Protein AF-A0A847J3A5-F1 (afdb_monomer)

Structure (mmCIF, N/CA/C/O backbone):
data_AF-A0A847J3A5-F1
#
_entry.id   AF-A0A847J3A5-F1
#
loop_
_atom_site.group_PDB
_atom_site.id
_atom_site.type_symbol
_atom_site.label_atom_id
_atom_site.label_alt_id
_atom_site.label_comp_id
_atom_site.label_asym_id
_atom_site.label_entity_id
_atom_site.label_seq_id
_atom_site.pdbx_PDB_ins_code
_atom_site.Cartn_x
_atom_site.Cartn_y
_atom_site.Cartn_z
_atom_site.occupancy
_atom_site.B_iso_or_equiv
_atom_site.auth_seq_id
_atom_site.auth_comp_id
_atom_site.auth_asym_id
_atom_site.auth_atom_id
_atom_site.pdbx_PDB_model_num
ATOM 1 N N . MET A 1 1 ? 15.811 -1.241 -16.198 1.00 46.72 1 MET A N 1
ATOM 2 C CA . MET A 1 1 ? 16.685 -2.252 -15.562 1.00 46.72 1 MET A CA 1
ATOM 3 C C . MET A 1 1 ? 17.296 -3.057 -16.695 1.00 46.72 1 MET A C 1
ATOM 5 O O . MET A 1 1 ? 16.558 -3.784 -17.338 1.00 46.72 1 MET A O 1
ATOM 9 N N . TYR A 1 2 ? 18.570 -2.824 -17.026 1.00 51.47 2 TYR A N 1
ATOM 10 C CA . TYR A 1 2 ? 19.255 -3.567 -18.089 1.00 51.47 2 TYR A CA 1
ATOM 11 C C . TYR A 1 2 ? 19.356 -5.039 -17.673 1.00 51.47 2 TYR A C 1
ATOM 13 O O . TYR A 1 2 ? 19.966 -5.349 -16.652 1.00 51.47 2 TYR A O 1
ATOM 21 N N . ASP A 1 3 ? 18.725 -5.934 -18.429 1.00 59.59 3 ASP A N 1
ATOM 22 C CA . ASP A 1 3 ? 18.882 -7.373 -18.239 1.00 59.59 3 ASP A CA 1
ATOM 23 C C . ASP A 1 3 ? 20.324 -7.771 -18.605 1.00 59.59 3 ASP A C 1
ATOM 25 O O . ASP A 1 3 ? 20.781 -7.534 -19.729 1.00 59.59 3 ASP A O 1
ATOM 29 N N . GLY A 1 4 ? 21.054 -8.372 -17.659 1.00 59.31 4 GLY A N 1
ATOM 30 C CA . GLY A 1 4 ? 22.438 -8.825 -17.854 1.00 59.31 4 GLY A CA 1
ATOM 31 C C . GLY A 1 4 ? 22.597 -9.813 -19.017 1.00 59.31 4 GLY A C 1
ATOM 32 O O . GLY A 1 4 ? 23.688 -9.960 -19.555 1.00 59.31 4 GLY A O 1
ATOM 33 N N . ALA A 1 5 ? 21.502 -10.425 -19.481 1.00 59.69 5 ALA A N 1
ATOM 34 C CA . ALA A 1 5 ? 21.484 -11.292 -20.658 1.00 59.69 5 ALA A CA 1
ATOM 35 C C . ALA A 1 5 ? 21.768 -10.567 -21.995 1.00 59.69 5 ALA A C 1
ATOM 37 O O . ALA A 1 5 ? 22.151 -11.217 -22.965 1.00 59.69 5 ALA A O 1
ATOM 38 N N . HIS A 1 6 ? 21.585 -9.241 -22.074 1.00 55.72 6 HIS A N 1
ATOM 39 C CA . HIS A 1 6 ? 21.901 -8.428 -23.266 1.00 55.72 6 HIS A CA 1
ATOM 40 C C . HIS A 1 6 ? 23.012 -7.403 -23.034 1.00 55.72 6 HIS A C 1
ATOM 42 O O . HIS A 1 6 ? 23.408 -6.697 -23.965 1.00 55.72 6 HIS A O 1
ATOM 48 N N . ALA A 1 7 ? 23.531 -7.312 -21.809 1.00 58.44 7 ALA A N 1
ATOM 49 C CA . ALA A 1 7 ? 24.678 -6.473 -21.523 1.00 58.44 7 ALA A CA 1
ATOM 50 C C . ALA A 1 7 ? 25.892 -7.019 -22.287 1.00 58.44 7 ALA A C 1
ATOM 52 O O . ALA A 1 7 ? 26.369 -8.122 -22.027 1.00 58.44 7 ALA A O 1
ATOM 53 N N . LYS A 1 8 ? 26.406 -6.218 -23.229 1.00 55.69 8 LYS A N 1
ATOM 54 C CA . LYS A 1 8 ? 27.584 -6.540 -24.055 1.00 55.69 8 LYS A CA 1
ATOM 55 C C . LYS A 1 8 ? 28.822 -6.886 -23.205 1.00 55.69 8 LYS A C 1
ATOM 57 O O . LYS A 1 8 ? 29.714 -7.576 -23.681 1.00 55.69 8 LYS A O 1
ATOM 62 N N . PHE A 1 9 ? 28.827 -6.440 -21.947 1.00 56.62 9 PHE A N 1
ATOM 63 C CA . PHE A 1 9 ? 29.791 -6.767 -20.904 1.00 56.62 9 PHE A CA 1
ATOM 64 C C . PHE A 1 9 ? 29.061 -7.378 -19.702 1.00 56.62 9 PHE A C 1
ATOM 66 O O . PHE A 1 9 ? 28.597 -6.660 -18.822 1.00 56.62 9 PHE A O 1
ATOM 73 N N . SER A 1 10 ? 28.946 -8.704 -19.663 1.00 58.59 10 SER A N 1
ATOM 74 C CA . SER A 1 10 ? 28.632 -9.437 -18.432 1.00 58.59 10 SER A CA 1
ATOM 75 C C . SER A 1 10 ? 29.715 -10.489 -18.198 1.00 58.59 10 SER A C 1
ATOM 77 O O . SER A 1 10 ? 30.020 -11.238 -19.129 1.00 58.59 10 SER A O 1
ATOM 79 N N . PRO A 1 11 ? 30.302 -10.571 -16.987 1.00 64.75 11 PRO A N 1
ATOM 80 C CA . PRO A 1 11 ? 31.340 -11.558 -16.673 1.00 64.75 11 PRO A CA 1
ATOM 81 C C . PRO A 1 11 ? 30.807 -13.000 -16.724 1.00 64.75 11 PRO A C 1
ATOM 83 O O . PRO A 1 11 ? 31.576 -13.941 -16.896 1.00 64.75 11 PRO A O 1
ATOM 86 N N . ILE A 1 12 ? 29.484 -13.176 -16.631 1.00 65.31 12 ILE A N 1
ATOM 87 C CA . ILE A 1 1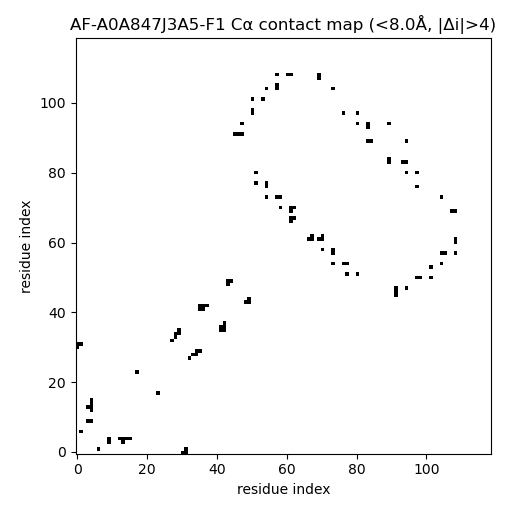2 ? 28.787 -14.461 -16.695 1.00 65.31 12 ILE A CA 1
ATOM 88 C C . ILE A 1 12 ? 27.919 -14.456 -17.963 1.00 65.31 12 ILE A C 1
ATOM 90 O O . ILE A 1 12 ? 26.983 -13.664 -18.080 1.00 65.31 12 ILE A O 1
ATOM 94 N N . LYS A 1 13 ? 28.225 -15.327 -18.936 1.00 64.25 13 LYS A N 1
ATOM 95 C CA . LYS A 1 13 ? 27.477 -15.455 -20.204 1.00 64.25 13 LYS A CA 1
ATOM 96 C C . LYS A 1 13 ? 26.143 -16.181 -19.990 1.00 64.25 13 LYS A C 1
ATOM 98 O O . LYS A 1 13 ? 26.005 -17.358 -20.313 1.00 64.25 13 LYS A O 1
ATOM 103 N N . ILE A 1 14 ? 25.145 -15.478 -19.468 1.00 68.69 14 ILE A N 1
ATOM 104 C CA . ILE A 1 14 ? 23.775 -15.994 -19.369 1.00 68.69 14 ILE A CA 1
ATOM 105 C C . ILE A 1 14 ? 23.096 -15.811 -20.731 1.00 68.69 14 ILE A C 1
ATOM 107 O O . ILE A 1 14 ? 22.682 -14.711 -21.087 1.00 68.69 14 ILE A O 1
ATOM 111 N N . GLN A 1 15 ? 22.987 -16.887 -21.512 1.00 66.50 15 GLN A N 1
ATOM 112 C CA . GLN A 1 15 ? 22.229 -16.879 -22.765 1.00 66.50 15 GLN A CA 1
ATOM 113 C C . GLN A 1 15 ? 20.773 -17.263 -22.495 1.00 66.50 15 GLN A C 1
ATOM 115 O O . GLN A 1 15 ? 20.485 -18.392 -22.100 1.00 66.50 15 GLN A O 1
ATOM 120 N N . ARG A 1 16 ? 19.837 -16.340 -22.740 1.00 66.88 16 ARG A N 1
ATOM 121 C CA . ARG A 1 16 ? 18.400 -16.642 -22.731 1.00 66.88 16 ARG A CA 1
ATOM 122 C C . ARG A 1 16 ? 17.956 -17.066 -24.130 1.00 66.88 16 ARG A C 1
ATOM 124 O O . ARG A 1 16 ? 18.130 -16.317 -25.088 1.00 66.88 16 ARG A O 1
ATOM 131 N N . LYS A 1 17 ? 17.360 -18.256 -24.245 1.00 77.00 17 LYS A N 1
ATOM 132 C CA . LYS A 1 17 ? 16.681 -18.732 -25.460 1.00 77.00 17 LYS A CA 1
ATOM 133 C C . LYS A 1 17 ? 15.165 -18.711 -25.229 1.00 77.00 17 LYS A C 1
ATOM 135 O O . LYS A 1 17 ? 14.627 -19.701 -24.738 1.00 77.00 17 LYS A O 1
ATOM 140 N N . PRO A 1 18 ? 14.465 -17.598 -25.513 1.00 75.94 18 PRO A N 1
ATOM 141 C CA . PRO A 1 18 ? 13.021 -17.548 -25.336 1.00 75.94 18 PRO A CA 1
ATOM 142 C C . PRO A 1 18 ? 12.334 -18.454 -26.364 1.00 75.94 18 PRO A C 1
ATOM 144 O O . PRO A 1 18 ? 12.543 -18.302 -27.566 1.00 75.94 18 PRO A O 1
ATOM 147 N N . LEU A 1 19 ? 11.485 -19.370 -25.889 1.00 80.69 19 LEU A N 1
ATOM 148 C CA . LEU A 1 19 ? 10.628 -20.213 -26.736 1.00 80.69 19 LEU A CA 1
ATOM 149 C C . LEU A 1 19 ? 9.624 -19.367 -27.540 1.00 80.69 19 LEU A C 1
ATOM 151 O O . LEU A 1 19 ? 9.312 -19.680 -28.683 1.00 80.69 19 LEU A O 1
ATOM 155 N N . LEU A 1 20 ? 9.160 -18.255 -26.957 1.00 85.50 20 LEU A N 1
ATOM 156 C CA . LEU A 1 20 ? 8.208 -17.318 -27.554 1.00 85.50 20 LEU A CA 1
ATOM 157 C C . LEU A 1 20 ? 8.799 -15.905 -27.567 1.00 85.50 20 LEU A C 1
ATOM 159 O O . LEU A 1 20 ? 8.656 -15.134 -26.616 1.00 85.50 20 LEU A O 1
ATOM 163 N N . LYS A 1 21 ? 9.452 -15.544 -28.675 1.00 83.62 21 LYS A N 1
ATOM 164 C CA . LYS A 1 21 ? 10.147 -14.254 -28.836 1.00 83.62 21 LYS A CA 1
ATOM 165 C C . LYS A 1 21 ? 9.212 -13.038 -28.716 1.00 83.62 21 LYS A C 1
ATOM 167 O O . LYS A 1 21 ? 9.621 -11.993 -28.222 1.00 83.62 21 LYS A O 1
ATOM 172 N N . SER A 1 22 ? 7.946 -13.186 -29.119 1.00 82.00 22 SER A N 1
ATOM 173 C CA . SER A 1 22 ? 6.936 -12.122 -29.007 1.00 82.00 22 SER A CA 1
ATOM 174 C C . SER A 1 22 ? 6.570 -11.811 -27.553 1.00 82.00 22 SER A C 1
ATOM 176 O O . SER A 1 22 ? 6.431 -10.647 -27.185 1.00 82.00 22 SER A O 1
ATOM 178 N N . TYR A 1 23 ? 6.447 -12.841 -26.713 1.00 82.62 23 TYR A N 1
ATOM 179 C CA . TYR A 1 23 ? 6.124 -12.667 -25.298 1.00 82.62 23 TYR A CA 1
ATOM 180 C C . TYR A 1 23 ? 7.311 -12.096 -24.513 1.00 82.62 23 TYR A C 1
ATOM 182 O O . TYR A 1 23 ? 7.123 -11.208 -23.686 1.00 82.62 23 TYR A O 1
ATOM 190 N N . ASP A 1 24 ? 8.539 -12.519 -24.838 1.00 82.88 24 ASP A N 1
ATOM 191 C CA . ASP A 1 24 ? 9.763 -11.951 -24.252 1.00 82.88 24 ASP A CA 1
ATOM 192 C C . ASP A 1 24 ? 9.869 -10.440 -24.519 1.00 82.88 24 ASP A C 1
ATOM 194 O O . ASP A 1 24 ? 10.088 -9.650 -23.602 1.00 82.88 24 ASP A O 1
ATOM 198 N N . ASN A 1 25 ? 9.603 -10.013 -25.759 1.00 80.06 25 ASN A N 1
ATOM 199 C CA . ASN A 1 25 ? 9.568 -8.594 -26.112 1.00 80.06 25 ASN A CA 1
ATOM 200 C C . ASN A 1 25 ? 8.439 -7.832 -25.401 1.00 80.06 25 ASN A C 1
ATOM 202 O O . ASN A 1 25 ? 8.627 -6.672 -25.029 1.00 80.06 25 ASN A O 1
ATOM 206 N N . TYR A 1 26 ? 7.271 -8.450 -25.204 1.00 81.81 26 TYR A N 1
ATOM 207 C CA . TYR A 1 26 ? 6.177 -7.837 -24.448 1.00 81.81 26 TYR A CA 1
ATOM 208 C C . TYR A 1 26 ? 6.561 -7.633 -22.978 1.00 81.81 26 TYR A C 1
ATOM 210 O O . TYR A 1 26 ? 6.485 -6.509 -22.485 1.00 81.81 26 TYR A O 1
ATOM 218 N N . LEU A 1 27 ? 7.051 -8.678 -22.304 1.00 78.38 27 LEU A N 1
ATOM 219 C CA . LEU A 1 27 ? 7.509 -8.610 -20.913 1.00 78.38 2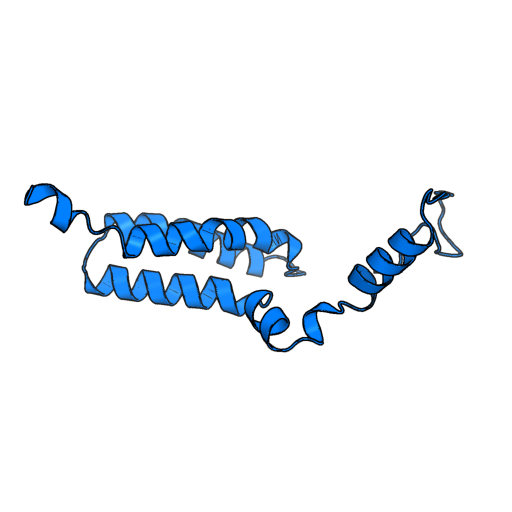7 LEU A CA 1
ATOM 220 C C . LEU A 1 27 ? 8.661 -7.617 -20.724 1.00 78.38 27 LEU A C 1
ATOM 222 O O . LEU A 1 27 ? 8.704 -6.899 -19.728 1.00 78.38 27 LEU A O 1
ATOM 226 N N . ARG A 1 28 ? 9.574 -7.512 -21.692 1.00 76.75 28 ARG A N 1
ATOM 227 C CA . ARG A 1 28 ? 10.635 -6.495 -21.659 1.00 76.75 28 ARG A CA 1
ATOM 228 C C . ARG A 1 28 ? 10.090 -5.091 -21.794 1.00 76.75 28 ARG A C 1
ATOM 230 O O . ARG A 1 28 ? 10.427 -4.245 -20.981 1.00 76.75 28 ARG A O 1
ATOM 237 N N . ASN A 1 29 ? 9.209 -4.831 -22.758 1.00 74.81 29 ASN A N 1
ATOM 238 C CA . ASN A 1 29 ? 8.566 -3.520 -22.868 1.00 74.81 29 ASN A CA 1
ATOM 239 C C . ASN A 1 29 ? 7.730 -3.185 -21.617 1.00 74.81 29 ASN A C 1
ATOM 241 O O . ASN A 1 29 ? 7.652 -2.025 -21.211 1.00 74.81 29 ASN A O 1
ATOM 245 N N . PHE A 1 30 ? 7.145 -4.197 -20.97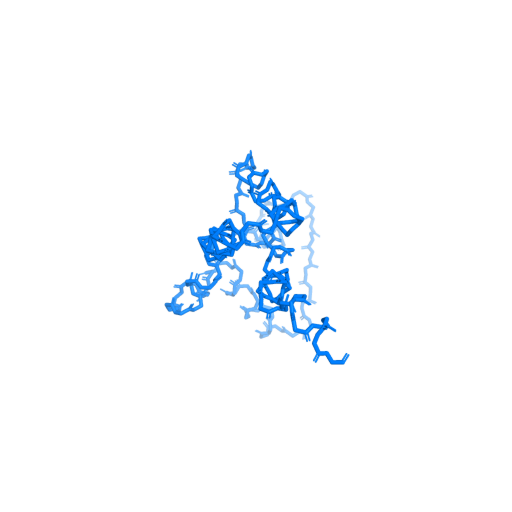7 1.00 72.75 30 PHE A N 1
ATOM 246 C CA . PHE A 1 30 ? 6.436 -4.090 -19.706 1.00 72.75 30 PHE A CA 1
ATOM 247 C C . PHE A 1 30 ? 7.394 -3.660 -18.575 1.00 72.75 30 PHE A C 1
ATOM 249 O O . PHE A 1 30 ? 7.136 -2.662 -17.904 1.00 72.75 30 PHE A O 1
ATOM 256 N N . SER A 1 31 ? 8.529 -4.348 -18.400 1.00 70.56 31 SER A N 1
ATOM 257 C CA . SER A 1 31 ? 9.499 -4.093 -17.321 1.00 70.56 31 SER A CA 1
ATOM 258 C C . SER A 1 31 ? 10.458 -2.918 -17.556 1.00 70.56 31 SER A C 1
ATOM 260 O O . SER A 1 31 ? 10.833 -2.247 -16.598 1.00 70.56 31 SER A O 1
ATOM 262 N N . GLU A 1 32 ? 10.890 -2.663 -18.792 1.00 66.19 32 GLU A N 1
ATOM 263 C CA . GLU A 1 32 ? 11.883 -1.630 -19.122 1.00 66.19 32 GLU A CA 1
ATOM 264 C C . GLU A 1 32 ? 11.253 -0.255 -19.336 1.00 66.19 32 GLU A C 1
ATOM 266 O O . GLU A 1 32 ? 11.830 0.739 -18.902 1.00 66.19 32 GLU A O 1
ATOM 271 N N . LYS A 1 33 ? 10.075 -0.188 -19.973 1.00 61.03 33 LYS A N 1
ATOM 272 C CA . LYS A 1 33 ? 9.380 1.085 -20.247 1.00 61.03 33 LYS A CA 1
ATOM 273 C C . LYS A 1 33 ? 8.315 1.436 -19.212 1.00 61.03 33 LYS A C 1
ATOM 275 O O . LYS A 1 33 ? 7.651 2.454 -19.372 1.00 61.03 33 LYS A O 1
ATOM 280 N N . LEU A 1 34 ? 8.141 0.595 -18.187 1.00 66.62 34 LEU A N 1
ATOM 281 C CA . LEU A 1 34 ? 7.173 0.773 -17.101 1.00 66.62 34 LEU A CA 1
ATOM 282 C C . LEU A 1 34 ? 5.796 1.220 -17.623 1.00 66.62 34 LEU A C 1
ATOM 284 O O . LEU A 1 34 ? 5.179 2.154 -17.114 1.00 66.62 34 LEU A O 1
ATOM 288 N N . SER A 1 35 ? 5.333 0.552 -18.686 1.00 60.38 35 SER A N 1
ATOM 289 C CA . SER A 1 35 ? 4.207 1.002 -19.516 1.00 60.38 35 SER A CA 1
ATOM 290 C C . SER A 1 35 ? 2.884 1.181 -18.739 1.00 60.38 35 SER A C 1
ATOM 292 O O . SER A 1 35 ? 1.980 1.841 -19.245 1.00 60.38 35 SER A O 1
ATOM 294 N N . PHE A 1 36 ? 2.777 0.672 -17.500 1.00 64.00 36 PHE A N 1
ATOM 295 C CA . PHE A 1 36 ? 1.652 0.906 -16.568 1.00 64.00 36 PHE A CA 1
ATOM 296 C C . PHE A 1 36 ? 1.477 2.372 -16.197 1.00 64.00 36 PHE A C 1
ATOM 298 O O . PHE A 1 36 ? 0.346 2.803 -16.004 1.00 64.00 36 PHE A O 1
ATOM 305 N N . GLN A 1 37 ? 2.562 3.150 -16.135 1.00 64.31 37 GLN A N 1
ATOM 306 C CA . GLN A 1 37 ? 2.475 4.579 -15.824 1.00 64.31 37 GLN A CA 1
ATOM 307 C C . GLN A 1 37 ? 1.798 5.386 -16.937 1.00 64.31 37 GLN A C 1
ATOM 309 O O . GLN A 1 37 ? 1.299 6.478 -16.692 1.00 64.31 37 GLN A O 1
ATOM 314 N N . LYS A 1 38 ? 1.739 4.851 -18.165 1.00 74.62 38 LYS A N 1
ATOM 315 C CA . LYS A 1 38 ? 1.110 5.541 -19.296 1.00 74.62 38 LYS A CA 1
ATOM 316 C C . LYS A 1 38 ? -0.418 5.562 -19.197 1.00 74.62 38 LYS A C 1
ATOM 318 O O . LYS A 1 38 ? -1.053 6.415 -19.810 1.00 74.62 38 LYS A O 1
ATOM 323 N N . ILE A 1 39 ? -1.010 4.627 -18.452 1.00 77.81 39 ILE A N 1
ATOM 324 C CA . ILE A 1 39 ? -2.460 4.545 -18.278 1.00 77.81 39 ILE A CA 1
ATOM 325 C C . ILE A 1 39 ? -2.814 5.226 -16.949 1.00 77.81 39 ILE A C 1
ATOM 327 O O . ILE A 1 39 ? -2.445 4.705 -15.896 1.00 77.81 39 ILE A O 1
ATOM 331 N N . PRO A 1 40 ? -3.545 6.354 -16.954 1.00 74.00 40 PRO A N 1
ATOM 332 C CA . PRO A 1 40 ? -3.695 7.204 -15.770 1.00 74.00 40 PRO A CA 1
ATOM 333 C C . PRO A 1 40 ? -4.361 6.485 -14.589 1.00 74.00 40 PRO A C 1
ATOM 335 O O . PRO A 1 40 ? -3.912 6.619 -13.455 1.00 74.00 40 PRO A O 1
ATOM 338 N N . VAL A 1 41 ? -5.378 5.657 -14.845 1.00 79.00 41 VAL A N 1
ATOM 339 C CA . VAL A 1 41 ? -6.091 4.910 -13.792 1.00 79.00 41 VAL A CA 1
ATOM 340 C C . VAL A 1 41 ? -5.192 3.854 -13.142 1.00 79.00 41 VAL A C 1
ATOM 342 O O . VAL A 1 41 ? -5.107 3.775 -11.919 1.00 79.00 41 VAL A O 1
ATOM 345 N N . TYR A 1 42 ? -4.469 3.073 -13.948 1.00 74.44 42 TYR A N 1
ATOM 346 C CA . TYR A 1 42 ? -3.552 2.054 -13.427 1.00 74.44 42 TYR A CA 1
ATOM 347 C C . TYR A 1 42 ? -2.355 2.684 -12.726 1.00 74.44 42 TYR A C 1
ATOM 349 O O . TYR A 1 42 ? -1.928 2.184 -11.691 1.00 74.44 42 TYR A O 1
ATOM 357 N N . SER A 1 43 ? -1.854 3.808 -13.238 1.00 75.69 43 SER A N 1
ATOM 358 C CA . SER A 1 43 ? -0.771 4.545 -12.599 1.00 75.69 43 SER A CA 1
ATOM 359 C C . SER A 1 43 ? -1.149 5.051 -11.208 1.00 75.69 43 SER A C 1
ATOM 361 O O . SER A 1 43 ? -0.261 5.164 -10.373 1.00 75.69 43 SER A O 1
ATOM 363 N N . LEU A 1 44 ? -2.427 5.352 -10.948 1.00 77.69 44 LEU A N 1
ATOM 364 C CA . LEU A 1 44 ? -2.909 5.754 -9.624 1.00 77.69 44 LEU A CA 1
ATOM 365 C C . LEU A 1 44 ? -3.039 4.563 -8.674 1.00 77.69 44 LEU A C 1
ATOM 367 O O . LEU A 1 44 ? -2.606 4.661 -7.533 1.00 77.69 44 LEU A O 1
ATOM 371 N N . VAL A 1 45 ? -3.591 3.437 -9.137 1.00 78.25 45 VAL A N 1
ATOM 372 C CA . VAL A 1 45 ? -3.759 2.231 -8.302 1.00 78.25 45 VAL A CA 1
ATOM 373 C C . VAL A 1 45 ? -2.417 1.589 -7.970 1.00 78.25 45 VAL A C 1
ATOM 375 O O . VAL A 1 45 ? -2.232 1.107 -6.865 1.00 78.25 45 VAL A O 1
ATOM 378 N N . VAL A 1 46 ? -1.474 1.592 -8.911 1.00 75.50 46 VAL A N 1
ATOM 379 C CA . VAL A 1 46 ? -0.124 1.032 -8.731 1.00 75.50 46 VAL A CA 1
ATOM 380 C C . VAL A 1 46 ? 0.798 2.005 -7.976 1.00 75.50 46 VAL A C 1
ATOM 382 O O . VAL A 1 46 ? 1.921 1.651 -7.610 1.00 75.50 46 VAL A O 1
ATOM 385 N N . ASN A 1 47 ? 0.331 3.229 -7.712 1.00 82.00 47 ASN A N 1
ATOM 386 C CA . ASN A 1 47 ? 1.052 4.189 -6.894 1.00 82.00 47 ASN A CA 1
ATOM 387 C C . ASN A 1 47 ? 1.009 3.769 -5.422 1.00 82.00 47 ASN A C 1
ATOM 389 O O . ASN A 1 47 ? -0.056 3.527 -4.868 1.00 82.00 47 ASN A O 1
ATOM 393 N N . GLU A 1 48 ? 2.167 3.804 -4.773 1.00 80.81 48 GLU A N 1
ATOM 394 C CA . GLU A 1 48 ? 2.370 3.666 -3.325 1.00 80.81 48 GLU A CA 1
ATOM 395 C C . GLU A 1 48 ? 1.409 4.521 -2.482 1.00 80.81 48 GLU A C 1
ATOM 397 O O . GLU A 1 48 ? 1.033 4.142 -1.372 1.00 80.81 48 GLU A O 1
ATOM 402 N N . ALA A 1 49 ? 0.974 5.662 -3.023 1.00 83.81 49 ALA A N 1
ATOM 403 C CA . ALA A 1 49 ? -0.008 6.531 -2.389 1.00 83.81 49 ALA A CA 1
ATOM 404 C C . ALA A 1 49 ? -1.382 5.857 -2.191 1.00 83.81 49 ALA A C 1
ATOM 406 O O . ALA A 1 49 ? -2.081 6.177 -1.231 1.00 83.81 49 ALA A O 1
ATOM 407 N N . PHE A 1 50 ? -1.777 4.923 -3.061 1.00 87.38 50 PHE A N 1
ATOM 408 C CA . PHE A 1 50 ? -3.074 4.248 -2.995 1.00 87.38 50 PHE A CA 1
ATOM 409 C C . PHE A 1 50 ? -3.248 3.384 -1.733 1.00 87.38 50 PHE A C 1
ATOM 411 O O . PHE A 1 50 ? -4.179 3.656 -0.966 1.00 87.38 50 PHE A O 1
ATOM 418 N N . PRO A 1 51 ? -2.380 2.390 -1.441 1.00 87.44 51 PRO A N 1
ATOM 419 C CA . PRO A 1 51 ? -2.493 1.610 -0.213 1.00 87.44 51 PRO A CA 1
ATOM 420 C C . PRO A 1 51 ? -2.362 2.493 1.031 1.00 87.44 51 PRO A C 1
ATOM 422 O O . PRO A 1 51 ? -3.123 2.304 1.980 1.00 87.44 51 PRO A O 1
ATOM 425 N N . PHE A 1 52 ? -1.477 3.494 1.006 1.00 87.81 52 PHE A N 1
ATOM 426 C CA . PHE A 1 52 ? -1.285 4.437 2.108 1.00 87.81 52 PHE A CA 1
ATOM 427 C C . PHE A 1 52 ? -2.566 5.203 2.458 1.00 87.81 52 PHE A C 1
ATOM 429 O O . PHE A 1 52 ? -3.015 5.174 3.606 1.00 87.81 52 PHE A O 1
ATOM 436 N N . LEU A 1 53 ? -3.203 5.831 1.465 1.00 90.38 53 LEU A N 1
ATOM 437 C CA . LEU A 1 53 ? -4.467 6.543 1.661 1.00 90.38 53 LEU A CA 1
ATOM 438 C C . LEU A 1 53 ? -5.579 5.598 2.117 1.00 90.38 53 LEU A C 1
ATOM 440 O O . LEU A 1 53 ? -6.369 5.965 2.985 1.00 90.38 53 LEU A O 1
ATOM 444 N N . SER A 1 54 ? -5.619 4.373 1.584 1.00 89.94 54 SER A N 1
ATOM 445 C CA . SER A 1 54 ? -6.609 3.374 1.989 1.00 89.94 54 SER A CA 1
ATOM 446 C C . SER A 1 54 ? -6.489 3.012 3.474 1.00 89.94 54 SER A C 1
ATOM 448 O O . SER A 1 54 ? -7.499 2.955 4.177 1.00 89.94 54 SER A O 1
ATOM 450 N N . ILE A 1 55 ? -5.256 2.846 3.970 1.00 90.38 55 ILE A N 1
ATOM 451 C CA . ILE A 1 55 ? -4.972 2.532 5.372 1.00 90.38 55 ILE A CA 1
ATOM 452 C C . ILE A 1 55 ? -5.337 3.726 6.250 1.00 90.38 55 ILE A C 1
ATOM 454 O O . ILE A 1 55 ? -6.027 3.532 7.244 1.00 90.38 55 ILE A O 1
ATOM 458 N N . ILE A 1 56 ? -4.944 4.951 5.877 1.00 91.12 56 ILE A N 1
ATOM 459 C CA . ILE A 1 56 ? -5.291 6.170 6.629 1.00 91.12 56 ILE A CA 1
ATOM 460 C C . ILE A 1 56 ? -6.802 6.336 6.743 1.00 91.12 56 ILE A C 1
ATOM 462 O O . ILE A 1 56 ? -7.307 6.616 7.829 1.00 91.12 56 ILE A O 1
ATOM 466 N N . PHE A 1 57 ? -7.529 6.140 5.643 1.00 92.12 57 PHE A N 1
ATOM 467 C CA . PHE A 1 57 ? -8.979 6.271 5.630 1.00 92.12 57 PHE A CA 1
ATOM 468 C C . PHE A 1 57 ? -9.641 5.244 6.556 1.00 92.12 57 PHE A C 1
ATOM 470 O O . PHE A 1 57 ? -10.469 5.599 7.396 1.00 92.12 57 PHE A O 1
ATOM 477 N N . CYS A 1 58 ? -9.219 3.980 6.470 1.00 90.00 58 CYS A N 1
ATOM 478 C CA . CYS A 1 58 ? -9.729 2.913 7.328 1.00 90.00 58 CYS A CA 1
ATOM 479 C C . CYS A 1 58 ? -9.351 3.119 8.805 1.00 90.00 58 CYS A C 1
ATOM 481 O O . CYS A 1 58 ? -10.170 2.871 9.690 1.00 90.00 58 CYS A O 1
ATOM 483 N N . LEU A 1 59 ? -8.142 3.615 9.083 1.00 90.19 59 LEU A N 1
ATOM 484 C CA . LEU A 1 59 ? -7.670 3.929 10.431 1.00 90.19 59 LEU A CA 1
ATOM 485 C C . LEU A 1 59 ? -8.482 5.079 11.044 1.00 90.19 59 LEU A C 1
ATOM 487 O O . LEU A 1 59 ? -8.937 4.965 12.179 1.00 90.19 59 LEU A O 1
ATOM 491 N N . GLY A 1 60 ? -8.715 6.154 10.284 1.00 90.12 60 GLY A N 1
ATOM 492 C CA . GLY A 1 60 ? -9.536 7.291 10.705 1.00 90.12 60 GLY A CA 1
ATOM 493 C C . GLY A 1 60 ? -10.986 6.890 10.981 1.00 90.12 60 GLY A C 1
ATOM 494 O O . GLY A 1 60 ? -11.554 7.278 12.001 1.00 90.12 60 GLY A O 1
ATOM 495 N N . TYR A 1 61 ? -11.563 6.037 10.132 1.00 89.00 61 TYR A N 1
ATOM 496 C CA . TYR A 1 61 ? -12.903 5.496 10.353 1.00 89.00 61 TYR A CA 1
ATOM 497 C C . TYR A 1 61 ? -12.977 4.588 11.594 1.00 89.00 61 TYR A C 1
ATOM 499 O O . TYR A 1 61 ? -13.889 4.721 12.411 1.00 89.00 61 TYR A O 1
ATOM 507 N N . ALA A 1 62 ? -11.997 3.702 11.795 1.00 87.06 62 ALA A N 1
ATOM 508 C CA . ALA A 1 62 ? -11.925 2.858 12.989 1.00 87.06 62 ALA A CA 1
ATOM 509 C C . ALA A 1 62 ? -11.735 3.683 14.278 1.00 87.06 62 ALA A C 1
ATOM 511 O O . ALA A 1 62 ? -12.285 3.328 15.324 1.00 87.06 62 ALA A O 1
ATOM 512 N N . PHE A 1 63 ? -11.004 4.802 14.196 1.00 88.31 63 PHE A N 1
ATOM 513 C CA . PHE A 1 63 ? -10.850 5.764 15.288 1.00 88.31 63 PHE A CA 1
ATOM 514 C C . PHE A 1 63 ? -12.179 6.444 15.636 1.00 88.31 63 PHE A C 1
ATOM 516 O O . PHE A 1 63 ? -12.517 6.551 16.815 1.00 88.31 63 PHE A O 1
ATOM 523 N N . TYR A 1 64 ? -12.975 6.818 14.627 1.00 87.69 64 TYR A N 1
ATOM 524 C CA . TYR A 1 64 ? -14.319 7.368 14.824 1.00 87.69 64 TYR A CA 1
ATOM 525 C C . TYR A 1 64 ? -15.246 6.384 15.554 1.00 87.69 64 TYR A C 1
ATOM 527 O O . TYR A 1 64 ? -15.932 6.767 16.500 1.00 87.69 64 TYR A O 1
ATOM 535 N N . GLN A 1 65 ? -15.208 5.100 15.187 1.00 84.94 65 GLN A N 1
ATOM 536 C CA . GLN A 1 65 ? -15.989 4.053 15.856 1.00 84.94 65 GLN A CA 1
ATOM 537 C C . GLN A 1 65 ? -15.430 3.614 17.227 1.00 84.94 65 GLN A C 1
ATOM 539 O O . GLN A 1 65 ? -16.029 2.769 17.890 1.00 84.94 65 GLN A O 1
ATOM 544 N N . ARG A 1 66 ? -14.281 4.154 17.669 1.00 82.88 66 ARG A N 1
ATOM 545 C CA . ARG A 1 66 ? -13.569 3.763 18.905 1.00 82.88 66 ARG A CA 1
ATOM 546 C C . ARG A 1 66 ? -13.273 2.255 19.014 1.00 82.88 66 ARG A C 1
ATOM 548 O O . ARG A 1 66 ? -13.140 1.712 20.110 1.00 82.88 66 ARG A O 1
ATOM 555 N N . GLN A 1 67 ? -13.119 1.561 17.886 1.00 79.69 67 GLN A N 1
ATOM 556 C CA . GLN A 1 67 ? -12.846 0.120 17.853 1.00 79.69 67 GLN A CA 1
ATOM 557 C C . GLN A 1 67 ? -11.336 -0.157 17.969 1.00 79.69 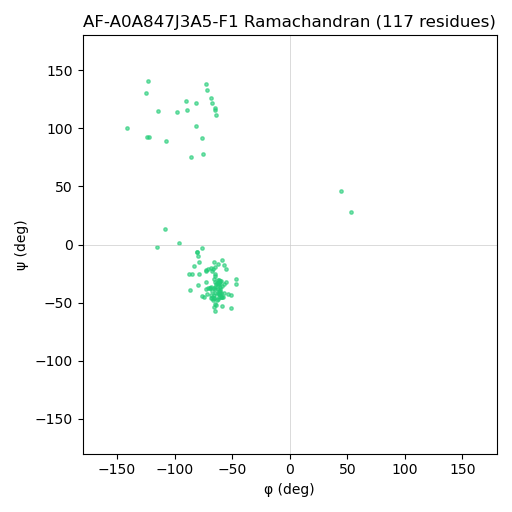67 GLN A C 1
ATOM 559 O O . GLN A 1 67 ? -10.671 -0.517 16.996 1.00 79.69 67 GLN A O 1
ATOM 564 N N . TYR A 1 68 ? -10.782 -0.018 19.179 1.00 83.31 68 TYR A N 1
ATOM 565 C CA . TYR A 1 68 ? -9.334 -0.123 19.441 1.00 83.31 68 TYR A CA 1
ATOM 566 C C . TYR A 1 68 ? -8.689 -1.437 18.969 1.00 83.31 68 TYR A C 1
ATOM 568 O O . TYR A 1 68 ? -7.544 -1.427 18.519 1.00 83.31 68 TYR A O 1
ATOM 576 N N . LYS A 1 69 ? -9.428 -2.557 18.990 1.00 83.88 69 LYS A N 1
ATOM 577 C CA . LYS A 1 69 ? -8.945 -3.849 18.468 1.00 83.88 69 LYS A CA 1
ATOM 578 C C . LYS A 1 69 ? -8.633 -3.788 16.969 1.00 83.88 69 LYS A C 1
ATOM 580 O O . LYS A 1 69 ? -7.595 -4.282 16.537 1.00 83.88 69 LYS A O 1
ATOM 585 N N . LYS A 1 70 ? -9.500 -3.144 16.179 1.00 83.81 70 LYS A N 1
ATOM 586 C CA . LYS A 1 70 ? -9.296 -2.987 14.731 1.00 83.81 70 LYS A CA 1
ATOM 587 C C . LYS A 1 70 ? -8.157 -2.013 14.437 1.00 83.81 70 LYS A C 1
ATOM 589 O O . LYS A 1 70 ? -7.353 -2.278 13.553 1.00 83.81 70 LYS A O 1
ATOM 594 N N . ILE A 1 71 ? -8.029 -0.944 15.226 1.00 85.81 71 ILE A N 1
ATOM 595 C CA . ILE A 1 71 ? -6.921 0.020 15.110 1.00 85.81 71 ILE A CA 1
ATOM 596 C C . ILE A 1 71 ? -5.567 -0.676 15.309 1.00 85.81 71 ILE A C 1
ATOM 598 O O . ILE A 1 71 ? -4.653 -0.464 14.515 1.00 85.81 71 ILE A O 1
ATOM 602 N N . ALA A 1 72 ? -5.448 -1.545 16.319 1.00 87.94 72 ALA A N 1
ATOM 603 C CA . ALA A 1 72 ? -4.227 -2.316 16.557 1.00 87.94 72 ALA A CA 1
ATOM 604 C C . ALA A 1 72 ? -3.871 -3.228 15.368 1.00 87.94 72 ALA A C 1
ATOM 606 O O . ALA A 1 72 ? -2.708 -3.311 14.980 1.00 87.94 72 ALA A O 1
ATOM 607 N N . LEU A 1 73 ? -4.869 -3.859 14.740 1.00 87.31 73 LEU A N 1
ATOM 608 C CA . LEU A 1 73 ? -4.656 -4.696 13.558 1.00 87.31 73 LEU A CA 1
ATOM 609 C C . LEU A 1 73 ? -4.252 -3.873 12.321 1.00 87.31 73 LEU A C 1
ATOM 611 O O . LEU A 1 73 ? -3.394 -4.310 11.560 1.00 87.31 73 LEU A O 1
ATOM 615 N N . LEU A 1 74 ? -4.818 -2.674 12.138 1.00 88.19 74 LEU A N 1
ATOM 616 C CA . LEU A 1 74 ? -4.459 -1.753 11.049 1.00 88.19 74 LEU A CA 1
ATOM 617 C C . LEU A 1 74 ? -3.088 -1.082 11.240 1.00 88.19 74 LEU A C 1
ATOM 619 O O . LEU A 1 74 ? -2.471 -0.666 10.259 1.00 88.19 74 LEU A O 1
ATOM 623 N N . MET A 1 75 ? -2.575 -1.009 12.469 1.00 89.00 75 MET A N 1
ATOM 624 C CA . MET A 1 75 ? -1.219 -0.517 12.735 1.00 89.00 75 MET A CA 1
ATOM 625 C C . MET A 1 75 ? -0.131 -1.422 12.145 1.00 89.00 75 MET A C 1
ATOM 627 O O . MET A 1 75 ? 0.937 -0.935 11.783 1.00 89.00 75 MET A O 1
ATOM 631 N N . LEU A 1 76 ? -0.402 -2.720 11.980 1.00 89.69 76 LEU A N 1
ATOM 632 C CA . LEU A 1 76 ? 0.548 -3.678 11.415 1.00 89.69 76 LEU A CA 1
ATOM 633 C C . LEU A 1 76 ? 0.879 -3.408 9.928 1.00 89.69 76 LEU A C 1
ATOM 635 O O . LEU A 1 76 ? 2.060 -3.234 9.618 1.00 89.69 76 LEU A O 1
ATOM 639 N N . PRO A 1 77 ? -0.098 -3.293 9.000 1.00 88.62 77 PRO A N 1
ATOM 640 C CA . PRO A 1 77 ? 0.190 -2.903 7.619 1.00 88.62 77 PRO A CA 1
ATOM 641 C C . PRO A 1 77 ? 0.719 -1.467 7.510 1.00 88.62 77 PRO A C 1
ATOM 643 O O . PRO A 1 77 ? 1.527 -1.193 6.625 1.00 88.62 77 PRO A O 1
ATOM 646 N N . PHE A 1 78 ? 0.329 -0.563 8.418 1.00 89.81 78 PHE A N 1
ATOM 647 C CA . PHE A 1 78 ? 0.868 0.799 8.459 1.00 89.81 78 PHE A CA 1
ATOM 648 C C . PHE A 1 78 ? 2.365 0.820 8.814 1.00 89.81 78 PHE A C 1
ATOM 650 O O . PHE A 1 78 ? 3.158 1.459 8.126 1.00 89.81 78 PHE A O 1
ATOM 657 N N . GLY A 1 79 ? 2.776 0.069 9.839 1.00 89.00 79 GLY A N 1
ATOM 658 C CA . GLY A 1 79 ? 4.184 -0.084 10.214 1.00 89.00 79 GLY A CA 1
ATOM 659 C C . GLY A 1 79 ? 5.011 -0.795 9.139 1.00 89.00 79 GLY A C 1
ATOM 660 O O . GLY A 1 79 ? 6.143 -0.395 8.856 1.00 89.00 79 GLY A O 1
ATOM 661 N N . PHE A 1 80 ? 4.433 -1.804 8.479 1.00 87.81 80 PHE A N 1
ATOM 662 C CA . PHE A 1 80 ? 5.067 -2.463 7.335 1.00 87.81 80 PHE A CA 1
ATOM 663 C C . PHE A 1 80 ? 5.308 -1.478 6.181 1.00 87.81 80 PHE A C 1
ATOM 665 O O . PHE A 1 80 ? 6.420 -1.415 5.657 1.00 87.81 80 PHE A O 1
ATOM 672 N N . TRP A 1 81 ? 4.320 -0.640 5.850 1.00 87.56 81 TRP A N 1
ATOM 673 C CA . TRP A 1 81 ? 4.488 0.447 4.882 1.00 87.56 81 TRP A CA 1
ATOM 674 C C . TRP A 1 81 ? 5.572 1.455 5.305 1.00 87.56 81 TRP A C 1
ATOM 676 O O . TRP A 1 81 ? 6.418 1.830 4.499 1.00 87.56 81 TRP A O 1
ATOM 686 N N . GLY A 1 82 ? 5.630 1.829 6.587 1.00 85.88 82 GLY A N 1
ATOM 687 C CA . GLY A 1 82 ? 6.700 2.682 7.123 1.00 85.88 82 GLY A CA 1
ATOM 688 C C . GLY A 1 82 ? 8.101 2.068 6.992 1.00 85.88 82 GLY A C 1
ATOM 689 O O . GLY A 1 82 ? 9.074 2.775 6.746 1.00 85.88 82 GLY A O 1
ATOM 690 N N . THR A 1 83 ? 8.216 0.744 7.085 1.00 86.12 83 THR A N 1
ATOM 691 C CA . THR A 1 83 ? 9.494 0.034 6.901 1.00 86.12 83 THR A CA 1
ATOM 692 C C . THR A 1 83 ? 9.924 0.017 5.431 1.00 86.12 83 THR A C 1
ATOM 694 O O . THR A 1 83 ? 11.114 0.100 5.135 1.00 86.12 83 THR A O 1
ATOM 697 N N . LEU A 1 84 ? 8.969 -0.019 4.496 1.00 82.12 84 LEU A N 1
ATOM 698 C CA . LEU A 1 84 ? 9.242 0.101 3.060 1.00 82.12 84 LEU A CA 1
ATOM 699 C C . LEU A 1 84 ? 9.862 1.460 2.697 1.00 82.12 84 LEU A C 1
ATOM 701 O O . LEU A 1 84 ? 10.752 1.498 1.850 1.00 82.12 84 LEU A O 1
ATOM 705 N N . LEU A 1 85 ? 9.470 2.542 3.383 1.00 81.31 85 LEU A N 1
ATOM 706 C CA . LEU A 1 85 ? 10.075 3.877 3.247 1.00 81.31 85 LEU A CA 1
ATOM 707 C C . LEU A 1 85 ? 11.532 3.953 3.708 1.00 81.31 85 LEU A C 1
ATOM 709 O O . LEU A 1 85 ? 12.272 4.806 3.227 1.00 81.31 85 LEU A O 1
ATOM 713 N N . LEU A 1 86 ? 11.954 3.072 4.618 1.00 82.00 86 LEU A N 1
ATOM 714 C CA . LEU A 1 86 ? 13.352 2.988 5.045 1.00 82.00 86 LEU A CA 1
ATOM 715 C C . LEU A 1 86 ? 14.257 2.405 3.945 1.00 82.00 86 LEU A C 1
ATOM 717 O O . LEU A 1 86 ? 15.474 2.591 3.977 1.00 82.00 86 LEU A O 1
ATOM 721 N N . GLY A 1 87 ? 13.676 1.678 2.986 1.00 75.31 87 GLY A N 1
ATOM 722 C CA . GLY A 1 87 ? 14.399 1.087 1.871 1.00 75.31 87 GLY A CA 1
ATOM 723 C C . GLY A 1 87 ? 14.840 2.145 0.848 1.00 75.31 87 GLY A C 1
ATOM 724 O O . GLY A 1 87 ? 14.043 3.000 0.469 1.00 75.31 87 GLY A O 1
ATOM 725 N N . PRO A 1 88 ? 16.072 2.066 0.307 1.00 63.78 88 PRO A N 1
ATOM 726 C CA . PRO A 1 88 ? 16.604 3.058 -0.637 1.00 63.78 88 PRO A CA 1
ATOM 727 C C . PRO A 1 88 ? 15.862 3.089 -1.982 1.00 63.78 88 PRO A C 1
ATOM 729 O O . PRO A 1 88 ? 16.027 4.026 -2.759 1.00 63.78 88 PRO A O 1
ATOM 732 N N . VAL A 1 89 ? 15.058 2.063 -2.281 1.00 64.94 89 VAL A N 1
ATOM 733 C CA . VAL A 1 89 ? 14.208 2.011 -3.471 1.00 64.94 89 VAL A CA 1
ATOM 734 C C . VAL A 1 89 ? 12.883 1.367 -3.099 1.00 64.94 89 VAL A C 1
ATOM 736 O O . VAL A 1 89 ? 12.747 0.141 -3.059 1.00 64.94 89 VAL A O 1
ATOM 739 N N . ILE A 1 90 ? 11.888 2.216 -2.894 1.00 64.69 90 ILE A N 1
ATOM 740 C CA . ILE A 1 90 ? 10.493 1.817 -2.926 1.00 64.69 90 ILE A CA 1
ATOM 741 C C . ILE A 1 90 ? 10.176 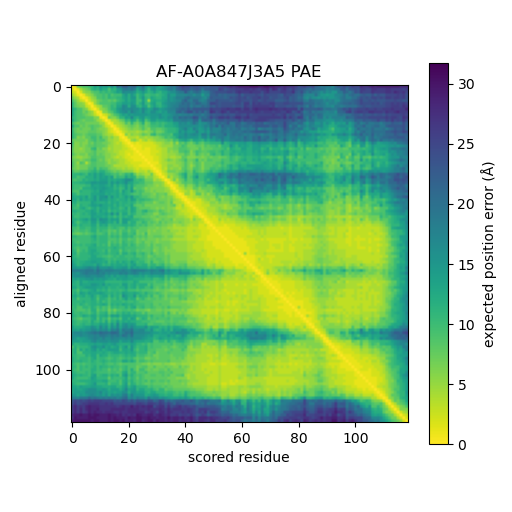1.352 -4.355 1.00 64.69 90 ILE A C 1
ATOM 743 O O . ILE A 1 90 ? 10.203 2.124 -5.314 1.00 64.69 90 ILE A O 1
ATOM 747 N N . ALA A 1 91 ? 9.935 0.054 -4.514 1.00 68.38 91 ALA A N 1
ATOM 748 C CA . ALA A 1 91 ? 9.502 -0.530 -5.773 1.00 68.38 91 ALA A CA 1
ATOM 749 C C . ALA A 1 91 ? 8.186 -1.267 -5.548 1.00 68.38 91 ALA A C 1
ATOM 751 O O . ALA A 1 91 ? 8.057 -2.009 -4.577 1.00 68.38 91 ALA A O 1
ATOM 752 N N . VAL A 1 92 ? 7.273 -1.160 -6.517 1.00 68.69 92 VAL A N 1
ATOM 753 C CA . VAL A 1 92 ? 5.932 -1.779 -6.506 1.00 68.69 92 VAL A CA 1
ATOM 754 C C . VAL A 1 92 ? 5.960 -3.259 -6.095 1.00 68.69 92 VAL A C 1
ATOM 756 O O . VAL A 1 92 ? 5.061 -3.744 -5.415 1.00 68.69 92 VAL A O 1
ATOM 759 N N . ARG A 1 93 ? 7.028 -3.982 -6.458 1.00 77.56 93 ARG A N 1
ATOM 760 C CA . ARG A 1 93 ? 7.248 -5.387 -6.074 1.00 77.56 93 ARG A CA 1
ATOM 761 C C . ARG A 1 93 ? 7.249 -5.633 -4.562 1.00 77.56 93 ARG A C 1
ATOM 763 O O . ARG A 1 93 ? 6.815 -6.694 -4.135 1.00 77.56 93 ARG A O 1
ATOM 770 N N . TYR A 1 94 ? 7.732 -4.685 -3.767 1.00 79.38 94 TYR A N 1
ATOM 771 C CA . TYR A 1 94 ? 7.831 -4.824 -2.315 1.00 79.38 94 TYR A CA 1
ATOM 772 C C . TYR A 1 94 ? 6.542 -4.396 -1.609 1.00 79.38 94 TYR A C 1
ATOM 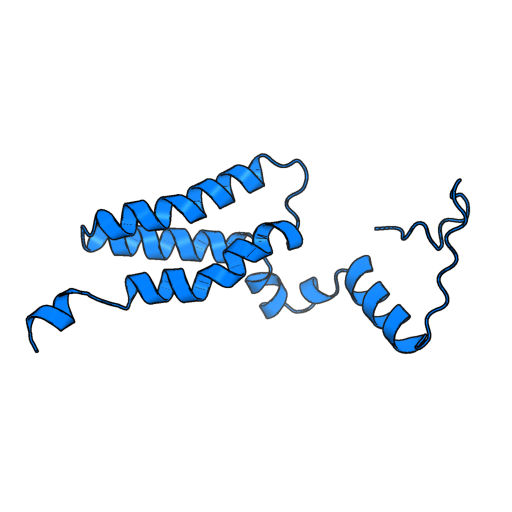774 O O . TYR A 1 94 ? 6.234 -4.914 -0.541 1.00 79.38 94 TYR A O 1
ATOM 782 N N . ALA A 1 95 ? 5.753 -3.521 -2.236 1.00 80.12 95 ALA A N 1
ATOM 783 C CA . ALA A 1 95 ? 4.429 -3.132 -1.759 1.00 80.12 95 ALA A CA 1
ATOM 784 C C . ALA A 1 95 ? 3.334 -4.164 -2.099 1.00 80.12 95 ALA A C 1
ATOM 786 O O . ALA A 1 95 ? 2.222 -4.069 -1.582 1.00 80.12 95 ALA A O 1
ATOM 787 N N . PHE A 1 96 ? 3.627 -5.173 -2.933 1.00 83.44 96 PHE A N 1
ATOM 788 C CA . PHE A 1 96 ? 2.663 -6.202 -3.351 1.00 83.44 96 PHE A CA 1
ATOM 789 C C . PHE A 1 96 ? 1.912 -6.886 -2.191 1.00 83.44 96 PHE A C 1
ATOM 791 O O . PHE A 1 96 ? 0.689 -7.005 -2.284 1.00 83.44 96 PHE A O 1
ATOM 798 N N . PRO A 1 97 ? 2.561 -7.265 -1.069 1.00 84.12 97 PRO A N 1
ATOM 799 C CA . PRO A 1 97 ? 1.851 -7.823 0.082 1.00 84.12 97 PRO A CA 1
ATOM 800 C C . PRO A 1 97 ? 0.789 -6.873 0.651 1.00 84.12 97 PRO A C 1
ATOM 802 O O . PRO A 1 97 ? -0.282 -7.321 1.047 1.00 84.12 97 PRO A O 1
ATOM 805 N N . ILE A 1 98 ? 1.039 -5.558 0.642 1.00 85.56 98 ILE A N 1
ATOM 806 C CA . ILE A 1 98 ? 0.064 -4.561 1.106 1.00 85.56 98 ILE A CA 1
ATOM 807 C C . ILE A 1 98 ? -1.120 -4.501 0.147 1.00 85.56 98 ILE A C 1
ATOM 809 O O . ILE A 1 98 ? -2.260 -4.499 0.604 1.00 85.56 98 ILE A O 1
ATOM 813 N N . TYR A 1 99 ? -0.866 -4.504 -1.166 1.00 87.38 99 TYR A N 1
ATOM 814 C CA . TYR A 1 99 ? -1.924 -4.493 -2.180 1.00 87.38 99 TYR A CA 1
ATOM 815 C C . TYR A 1 99 ? -2.890 -5.670 -2.029 1.00 87.38 99 TYR A C 1
ATOM 817 O O . TYR A 1 99 ? -4.102 -5.479 -2.106 1.00 87.38 99 TYR A O 1
ATOM 825 N N . VAL A 1 100 ? -2.369 -6.868 -1.756 1.00 88.56 100 VAL A N 1
ATOM 826 C CA . VAL A 1 100 ? -3.191 -8.064 -1.511 1.00 88.56 100 VAL A CA 1
ATOM 827 C C . VAL A 1 100 ? -4.035 -7.919 -0.239 1.00 88.56 100 VAL A C 1
ATOM 829 O O . VAL A 1 100 ? -5.164 -8.405 -0.189 1.00 88.56 100 VAL A O 1
ATOM 832 N N . CYS A 1 101 ? -3.536 -7.205 0.771 1.00 87.06 101 CYS A N 1
ATOM 833 C CA . CYS A 1 101 ? -4.251 -6.960 2.022 1.00 87.06 101 CYS A CA 1
ATOM 834 C C . CYS A 1 101 ? -5.324 -5.860 1.934 1.00 87.06 101 CYS A C 1
ATOM 836 O O . CYS A 1 101 ? -6.174 -5.800 2.819 1.00 87.06 101 CYS A O 1
ATOM 838 N N . ILE A 1 102 ? -5.344 -5.013 0.896 1.00 88.12 102 ILE A N 1
ATOM 839 C CA . ILE A 1 102 ? -6.343 -3.935 0.738 1.00 88.12 102 ILE A CA 1
ATOM 840 C C . ILE A 1 102 ? -7.791 -4.434 0.892 1.00 88.12 102 ILE A C 1
ATOM 842 O O .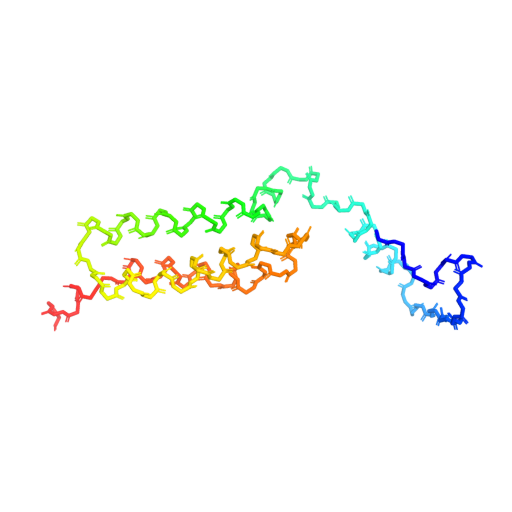 ILE A 1 102 ? -8.492 -3.901 1.754 1.00 88.12 102 ILE A O 1
ATOM 846 N N . PRO A 1 103 ? -8.273 -5.447 0.142 1.00 88.12 103 PRO A N 1
ATOM 847 C CA . PRO A 1 103 ? -9.649 -5.926 0.299 1.00 88.12 103 PRO A CA 1
ATOM 848 C C . PRO A 1 103 ? -9.942 -6.427 1.719 1.00 88.12 103 PRO A C 1
ATOM 850 O O . PRO A 1 103 ? -11.060 -6.269 2.203 1.00 88.12 103 PRO A O 1
ATOM 853 N N . PHE A 1 104 ? -8.943 -6.976 2.415 1.00 88.06 104 PHE A N 1
ATOM 854 C CA . PHE A 1 104 ? -9.090 -7.424 3.797 1.00 88.06 104 PHE A CA 1
ATOM 855 C C . PHE A 1 104 ? -9.201 -6.249 4.777 1.00 88.06 104 PHE A C 1
ATOM 857 O O . PHE A 1 104 ? -10.065 -6.262 5.649 1.00 8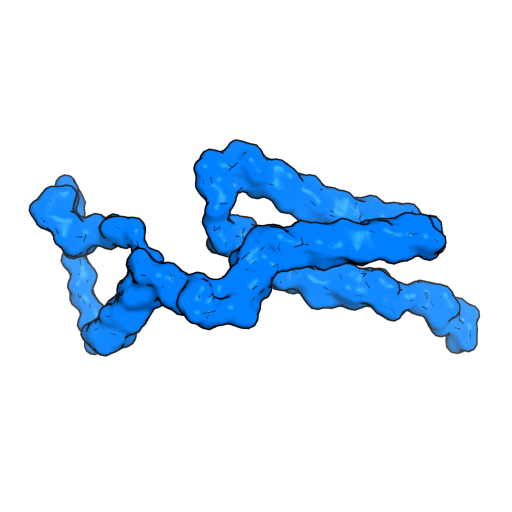8.06 104 PHE A O 1
ATOM 864 N N . ILE A 1 105 ? -8.384 -5.205 4.604 1.00 87.56 105 ILE A N 1
ATOM 865 C CA . ILE A 1 105 ? -8.437 -3.973 5.409 1.00 87.56 105 ILE A CA 1
ATOM 866 C C . ILE A 1 105 ? -9.810 -3.307 5.268 1.00 87.56 105 ILE A C 1
ATOM 868 O O . ILE A 1 105 ? -10.423 -2.938 6.269 1.00 87.56 105 ILE A O 1
ATOM 872 N N . TRP A 1 106 ? -10.322 -3.218 4.038 1.00 87.56 106 TRP A N 1
ATOM 873 C CA . TRP A 1 106 ? -11.670 -2.715 3.782 1.00 87.56 106 TRP A CA 1
ATOM 874 C C . TRP A 1 106 ? -12.720 -3.630 4.423 1.00 87.56 106 TRP A C 1
ATOM 876 O O . TRP A 1 106 ? -13.570 -3.158 5.174 1.00 87.56 106 TRP A O 1
ATOM 886 N N . GLY A 1 107 ? -12.621 -4.946 4.225 1.00 86.88 107 GLY A N 1
ATOM 887 C CA . GLY A 1 107 ? -13.517 -5.925 4.842 1.00 86.88 107 GLY A CA 1
ATOM 888 C C . GLY A 1 107 ? -13.599 -5.806 6.367 1.00 86.88 107 GLY A C 1
ATOM 889 O O . GLY A 1 107 ? -14.696 -5.827 6.912 1.00 86.88 107 GLY A O 1
ATOM 890 N N . LEU A 1 108 ? -12.478 -5.599 7.062 1.00 83.31 108 LEU A N 1
ATOM 891 C CA . LEU A 1 108 ? -12.444 -5.406 8.519 1.00 83.31 108 LEU A CA 1
ATOM 892 C C . LEU A 1 108 ? -13.218 -4.168 8.986 1.00 83.31 108 LEU A C 1
ATOM 894 O O . LEU A 1 108 ? -13.800 -4.170 10.074 1.00 83.31 108 LEU A O 1
ATOM 898 N N . VAL A 1 109 ? -13.214 -3.107 8.181 1.00 81.50 109 VAL A N 1
ATOM 899 C CA . VAL A 1 109 ? -13.955 -1.880 8.471 1.00 81.50 109 VAL A CA 1
ATOM 900 C C . VAL A 1 109 ? -15.455 -2.071 8.243 1.00 81.50 109 VAL A C 1
ATOM 902 O O . VAL A 1 109 ? -16.242 -1.682 9.103 1.00 81.50 109 VAL A O 1
ATOM 905 N N . PHE A 1 110 ? -15.853 -2.697 7.130 1.00 80.06 110 PHE A N 1
ATOM 906 C CA . PHE A 1 110 ? -17.268 -2.899 6.784 1.00 80.06 110 PHE A CA 1
ATOM 907 C C . PHE A 1 110 ? -17.937 -4.055 7.538 1.00 80.06 110 PHE A C 1
ATOM 909 O O . PHE A 1 110 ? -19.156 -4.048 7.713 1.00 80.06 110 PHE A O 1
ATOM 916 N N . ILE A 1 111 ? -17.170 -5.048 7.993 1.00 74.94 111 ILE A N 1
ATOM 917 C CA . ILE A 1 111 ? -17.663 -6.114 8.868 1.00 74.94 111 IL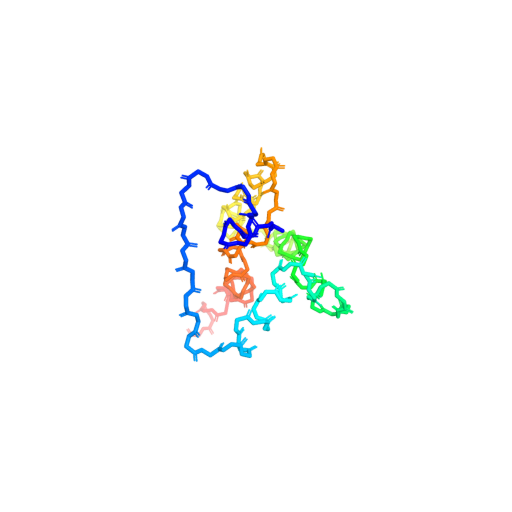E A CA 1
ATOM 918 C C . ILE A 1 111 ? -17.791 -5.530 10.273 1.00 74.94 111 ILE A C 1
ATOM 920 O O . ILE A 1 111 ? -16.853 -5.496 11.074 1.00 74.94 111 ILE A O 1
ATOM 924 N N . ASP A 1 112 ? -18.979 -5.014 10.554 1.00 64.94 112 ASP A N 1
ATOM 925 C CA . ASP A 1 112 ? -19.336 -4.520 11.871 1.00 64.94 112 ASP A CA 1
ATOM 926 C C . ASP A 1 112 ? -19.752 -5.693 12.769 1.00 64.94 112 ASP A C 1
ATOM 928 O O . ASP A 1 112 ? -20.681 -6.444 12.453 1.00 64.94 112 ASP A O 1
ATOM 932 N N . GLU A 1 113 ? -19.060 -5.873 13.894 1.00 60.19 113 GLU A N 1
ATOM 933 C CA . GLU A 1 113 ? -19.408 -6.904 14.884 1.00 60.19 113 GLU A CA 1
ATOM 934 C C . GLU A 1 113 ? -20.744 -6.582 15.571 1.00 60.19 113 GLU A C 1
ATOM 936 O O . GLU A 1 113 ? -21.464 -7.491 15.977 1.00 60.19 113 GLU A O 1
ATOM 941 N N . ASN A 1 114 ? -21.143 -5.305 15.576 1.00 53.62 114 ASN A N 1
ATOM 942 C CA . ASN A 1 114 ? -22.400 -4.816 16.149 1.00 53.62 114 ASN A CA 1
ATOM 943 C C . ASN A 1 114 ? -23.658 -5.401 15.471 1.00 53.62 114 ASN A C 1
ATOM 945 O O . ASN A 1 114 ? -24.756 -5.355 16.022 1.00 53.62 114 ASN A O 1
ATOM 949 N N . LYS A 1 115 ? -23.517 -5.981 14.270 1.00 51.50 115 LYS A N 1
ATOM 950 C CA . LYS A 1 115 ? -24.614 -6.669 13.574 1.00 51.50 115 LYS A CA 1
ATOM 951 C C . LYS A 1 115 ? -24.802 -8.119 14.040 1.00 51.50 115 LYS A C 1
ATOM 953 O O . LYS A 1 115 ? -25.864 -8.678 13.799 1.00 51.50 115 LYS A O 1
ATOM 958 N N . LYS A 1 116 ? -23.804 -8.728 14.693 1.00 50.25 116 LYS A N 1
ATOM 959 C CA . LYS A 1 116 ? -23.863 -10.130 15.139 1.00 50.25 116 LYS A CA 1
ATOM 960 C C . LYS A 1 116 ? -24.548 -10.322 16.492 1.00 50.25 116 LYS A C 1
ATOM 962 O O . LYS A 1 116 ? -25.092 -11.390 16.710 1.00 50.25 116 LYS A O 1
ATOM 967 N N . GLU A 1 117 ? -24.574 -9.314 17.365 1.00 48.31 117 GLU A N 1
ATOM 968 C CA . GLU A 1 117 ? -25.269 -9.408 18.666 1.00 48.31 117 GLU A CA 1
ATOM 969 C C . GLU A 1 117 ? -26.792 -9.192 18.583 1.00 48.31 117 GLU A C 1
ATOM 971 O O . GLU A 1 117 ? -27.493 -9.350 19.577 1.00 48.31 117 GLU A O 1
ATOM 976 N N . LYS A 1 118 ? -27.326 -8.826 17.410 1.00 43.62 118 LYS A N 1
ATOM 977 C CA . LYS A 1 118 ? -28.764 -8.579 17.192 1.00 43.62 118 LYS A CA 1
ATOM 978 C C . LYS A 1 118 ? -29.472 -9.654 16.353 1.00 43.62 118 LYS A C 1
ATOM 980 O O . LYS A 1 118 ? -30.578 -9.393 15.880 1.00 43.62 118 LYS A O 1
ATOM 985 N N . ILE A 1 119 ? -28.847 -10.814 16.135 1.00 42.44 119 ILE A N 1
ATOM 986 C CA . ILE A 1 119 ? -29.431 -11.954 15.401 1.00 42.44 119 ILE A CA 1
ATOM 987 C C . ILE A 1 119 ? -29.638 -13.115 16.363 1.00 42.44 119 ILE A C 1
ATOM 989 O O . ILE A 1 119 ? -28.674 -13.423 17.097 1.00 42.44 119 ILE A O 1
#

Foldseek 3Di:
DDDLCPPPDDPDNDPDDDPDPVVVVVVCCCPVVVCLCVDPVSVVLLDLVNLVVLLVVLLVLCVVVVVVVLNVVSVVLVVLSVVCVVDPDNDSVSCVVSSVCSVVSVVSSPPDCVVVVVD

pLDDT: mean 76.52, std 12.39, range [42.44, 92.12]

Solvent-accessible surface area (backbone atoms only — not comparable to full-atom values): 7249 Å² total; per-residue (Å²): 111,87,58,61,65,74,42,93,81,46,100,61,87,53,80,82,80,69,93,50,61,69,57,55,53,49,53,43,49,46,66,59,64,48,51,57,62,76,40,68,70,55,33,48,65,67,29,74,63,40,62,52,53,53,49,52,52,50,46,53,51,32,56,74,70,64,40,61,73,59,42,59,60,54,46,51,64,50,50,52,53,57,52,46,70,73,42,99,69,80,47,66,80,75,48,44,69,57,61,70,41,45,68,54,58,51,46,61,66,72,58,56,70,80,64,62,81,77,109

Radius of gyration: 20.68 Å; Cα contacts (8 Å, |Δi|>4): 64; chains: 1; bounding box: 61×28×48 Å

Organism: NCBI:txid451457

Mean predicted aligned error: 10.61 Å

Secondary structure (DSSP, 8-state):
---TTT-S--SS------S-HHHHHHHHHHHHS-GGGGSHHHHHHTSTHHHHHHHHHHHHHHHHTT-HHHHHHHHHHHHHHHHHHHSS---HHHHHHHHHHHHHHHHHHH--GGGTTT-

Sequence (119 aa):
MYDGAHAKFSPIKIQRKPLLKSYDNYLRNFSEKLSFQKIPVYSLVVNEAFPFLSIIFCLGYAFYQRQYKKIALLMLPFGFWGTLLLGPVIAVRYAFPIYVCIPFIWGLVFIDENKKEKI